Protein AF-A0A401V1X7-F1 (afdb_monomer)

Sequence (46 aa):
MTQPVGHDVPELEFDETVPPRPEEEIADVARSVPDPEGHGGTLPAP

Secondary structure (DSSP, 8-state):
--------PPPPPP-TTSPP-HHHHHHHHHH-S--TT-TT--PPP-

Radius of gyration: 19.07 Å; Cα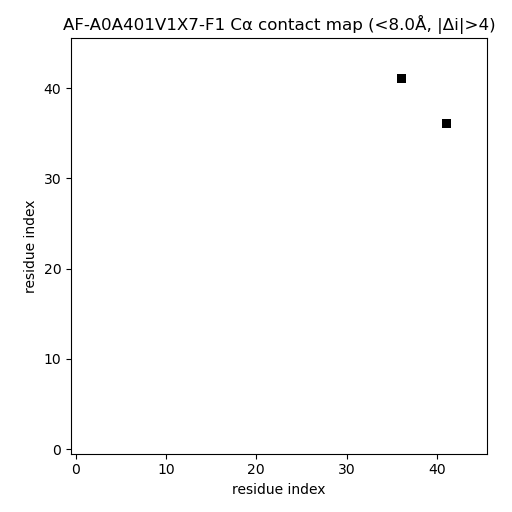 contacts (8 Å, |Δi|>4): 1; chains: 1; bounding box: 43×20×45 Å

pLDDT: mean 78.83, std 10.49, range [39.62, 90.88]

Structure (mmCIF, N/CA/C/O backbone):
data_AF-A0A401V1X7-F1
#
_entry.id   AF-A0A401V1X7-F1
#
loop_
_atom_site.group_PDB
_atom_site.id
_atom_site.type_symbol
_atom_site.label_atom_id
_atom_site.label_alt_id
_atom_site.label_comp_id
_atom_site.label_asym_id
_atom_site.label_entity_id
_atom_site.label_seq_id
_atom_site.pdbx_PDB_ins_code
_atom_site.Cartn_x
_atom_site.Cartn_y
_atom_site.Cartn_z
_atom_site.occupancy
_atom_site.B_iso_or_equiv
_atom_site.auth_seq_id
_atom_site.auth_comp_id
_atom_site.auth_asym_id
_atom_site.auth_atom_id
_atom_site.pdbx_PDB_model_num
ATOM 1 N N . MET A 1 1 ? 33.939 -7.376 -1.348 1.00 39.62 1 MET A N 1
ATOM 2 C CA . MET A 1 1 ? 33.279 -8.205 -0.319 1.00 39.62 1 MET A CA 1
ATOM 3 C C . MET A 1 1 ? 31.885 -7.627 -0.100 1.00 39.62 1 MET A C 1
ATOM 5 O O . MET A 1 1 ? 31.790 -6.601 0.558 1.00 39.62 1 MET A 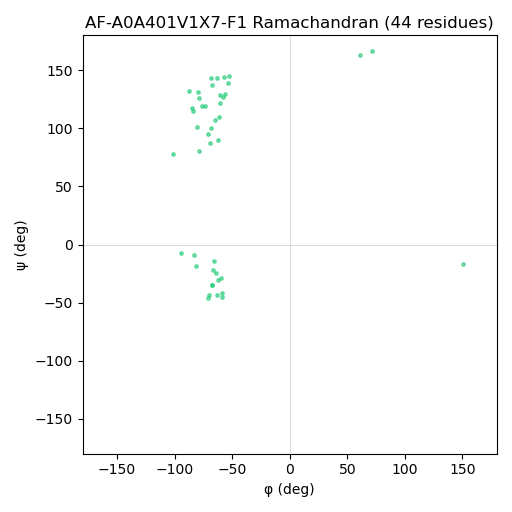O 1
ATOM 9 N N . THR A 1 2 ? 30.834 -8.186 -0.710 1.00 63.12 2 THR A N 1
ATOM 10 C CA . THR A 1 2 ? 29.455 -7.821 -0.334 1.00 63.12 2 THR A CA 1
ATOM 11 C C . THR A 1 2 ? 29.078 -8.695 0.856 1.00 63.12 2 THR A C 1
ATOM 13 O O . THR A 1 2 ? 29.177 -9.919 0.771 1.00 63.12 2 THR A O 1
ATOM 16 N N . GLN A 1 3 ? 28.802 -8.086 2.006 1.00 66.19 3 GLN A N 1
ATOM 17 C CA . GLN A 1 3 ? 28.319 -8.831 3.164 1.00 66.19 3 GLN A CA 1
ATOM 18 C C . GLN A 1 3 ? 26.820 -9.075 2.958 1.00 66.19 3 GLN A C 1
ATOM 20 O O . GLN A 1 3 ? 26.115 -8.120 2.624 1.00 66.19 3 GLN A O 1
ATOM 25 N N . PRO A 1 4 ? 26.310 -10.308 3.136 1.00 64.00 4 PRO A N 1
ATOM 26 C CA . PRO A 1 4 ? 24.878 -10.532 3.185 1.00 64.00 4 PRO A CA 1
ATOM 27 C C . PRO A 1 4 ? 24.397 -9.945 4.508 1.00 64.00 4 PRO A C 1
ATOM 29 O O . PRO A 1 4 ? 24.519 -10.555 5.568 1.00 64.00 4 PRO A O 1
ATOM 32 N N . VAL A 1 5 ? 23.927 -8.708 4.462 1.00 68.25 5 VAL A N 1
ATOM 33 C CA . VAL A 1 5 ? 23.181 -8.127 5.567 1.00 68.25 5 VAL A CA 1
ATOM 34 C C . VAL A 1 5 ? 21.896 -8.943 5.672 1.00 68.25 5 VAL A C 1
ATOM 36 O O . VAL A 1 5 ? 21.049 -8.921 4.782 1.00 68.25 5 VAL A O 1
ATOM 39 N N . GLY A 1 6 ? 21.814 -9.768 6.716 1.00 66.25 6 GLY A N 1
ATOM 40 C CA . GLY A 1 6 ? 20.575 -10.422 7.105 1.00 66.25 6 GLY A CA 1
ATOM 41 C C . GLY A 1 6 ? 19.588 -9.326 7.469 1.00 66.25 6 GLY A C 1
ATOM 42 O O . GLY A 1 6 ? 19.593 -8.837 8.593 1.00 66.25 6 GLY A O 1
ATOM 43 N N . HIS A 1 7 ? 18.836 -8.859 6.479 1.00 65.25 7 HIS A N 1
ATOM 44 C CA . HIS A 1 7 ? 17.810 -7.852 6.658 1.00 65.25 7 HIS A CA 1
ATOM 45 C C . HIS A 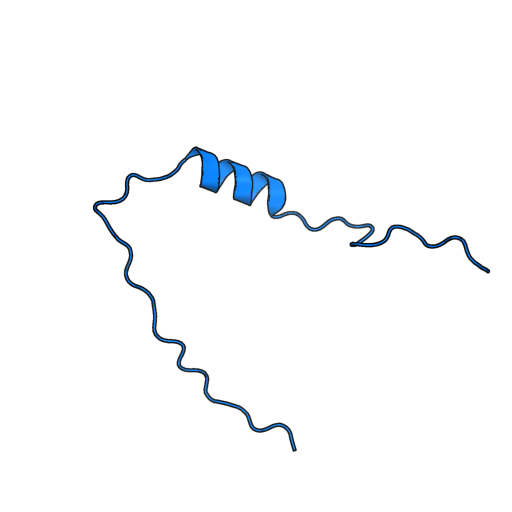1 7 ? 16.577 -8.541 7.227 1.00 65.25 7 HIS A C 1
ATOM 47 O O . HIS A 1 7 ? 15.644 -8.863 6.498 1.00 65.25 7 HIS A O 1
ATOM 53 N N . ASP A 1 8 ? 16.595 -8.777 8.534 1.00 77.62 8 ASP A N 1
ATOM 54 C CA . ASP A 1 8 ? 15.354 -8.889 9.286 1.00 77.62 8 ASP A CA 1
ATOM 55 C C . ASP A 1 8 ? 14.766 -7.471 9.308 1.00 77.62 8 ASP A C 1
ATOM 57 O O . ASP A 1 8 ? 15.163 -6.620 10.106 1.00 77.62 8 ASP A O 1
ATOM 61 N N . VAL A 1 9 ? 13.983 -7.142 8.276 1.00 81.38 9 VAL A N 1
ATOM 62 C CA . VAL A 1 9 ? 13.274 -5.864 8.192 1.00 81.38 9 VAL A CA 1
ATOM 63 C C . VAL A 1 9 ? 12.122 -5.963 9.185 1.00 81.38 9 VAL A C 1
ATOM 65 O O . VAL A 1 9 ? 11.289 -6.851 9.008 1.00 81.38 9 VAL A O 1
ATOM 68 N N . PRO A 1 10 ? 12.050 -5.097 10.211 1.00 83.88 10 PRO A N 1
ATOM 69 C CA . PRO A 1 10 ? 10.912 -5.097 11.116 1.00 83.88 10 PRO A CA 1
ATOM 70 C C . PRO A 1 10 ? 9.623 -4.875 10.323 1.00 83.88 10 PRO A C 1
ATOM 72 O O . PRO A 1 10 ? 9.536 -3.924 9.541 1.00 83.88 10 PRO A O 1
ATOM 75 N N . GLU A 1 11 ? 8.644 -5.759 10.502 1.00 86.62 11 GLU A N 1
ATOM 76 C CA . GLU A 1 11 ? 7.323 -5.588 9.901 1.00 86.62 11 GLU A CA 1
ATOM 77 C C . GLU A 1 11 ? 6.625 -4.381 10.543 1.00 86.62 11 GLU A C 1
ATOM 79 O O . GLU A 1 11 ? 6.701 -4.184 11.756 1.00 86.62 11 GLU A O 1
ATOM 84 N N . LEU A 1 12 ? 5.973 -3.553 9.724 1.00 85.06 12 LEU A N 1
ATOM 85 C CA . LEU A 1 12 ? 5.189 -2.414 10.198 1.00 85.06 12 LEU A CA 1
ATOM 86 C C . LEU A 1 12 ? 3.760 -2.877 10.496 1.00 85.06 12 LEU A C 1
ATOM 88 O O . LEU A 1 12 ? 3.149 -3.533 9.650 1.00 85.06 12 LEU A O 1
ATOM 92 N N . GLU A 1 13 ? 3.209 -2.525 11.660 1.00 85.75 13 GLU A N 1
ATOM 93 C CA . GLU A 1 13 ? 1.820 -2.860 11.970 1.00 85.75 13 GLU A CA 1
ATOM 94 C C . GLU A 1 13 ? 0.839 -2.072 11.091 1.00 85.75 13 GLU A C 1
ATOM 96 O O . GLU A 1 13 ? 1.041 -0.896 10.779 1.00 85.75 13 GLU A O 1
ATOM 101 N N . PHE A 1 14 ? -0.261 -2.722 10.708 1.00 84.75 14 PHE A N 1
ATOM 102 C CA . PHE A 1 14 ? -1.356 -2.052 10.020 1.00 84.75 14 PHE A CA 1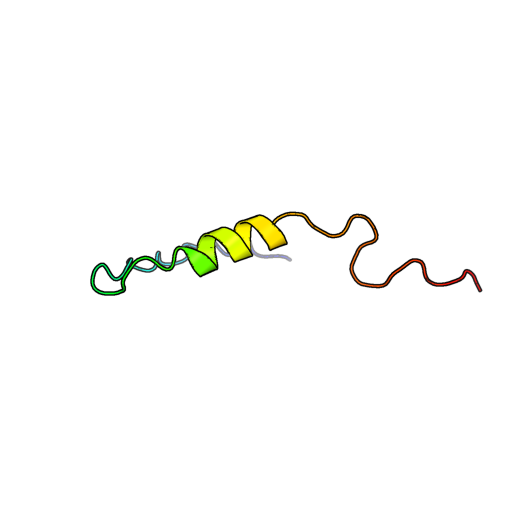
ATOM 103 C C . PHE A 1 14 ? -2.214 -1.275 11.027 1.00 84.75 14 PHE A C 1
ATOM 105 O O . PHE A 1 14 ? -2.707 -1.845 12.000 1.00 84.75 14 PHE A O 1
ATOM 112 N N . ASP A 1 15 ? -2.417 0.020 10.785 1.00 88.19 15 ASP A N 1
ATOM 113 C CA . ASP A 1 15 ? -3.306 0.847 11.601 1.00 88.19 15 ASP A CA 1
ATOM 114 C C . ASP A 1 15 ? -4.769 0.639 11.176 1.00 88.19 15 ASP A C 1
ATOM 116 O O . ASP A 1 15 ? -5.234 1.203 10.188 1.00 88.19 15 ASP A O 1
ATOM 120 N N . GLU A 1 16 ? -5.511 -0.157 11.949 1.00 88.06 16 GLU A N 1
ATOM 121 C CA . GLU A 1 16 ? -6.932 -0.449 11.707 1.00 88.06 16 GLU A CA 1
ATOM 122 C C . GLU A 1 16 ? -7.858 0.774 11.857 1.00 88.06 16 GLU A C 1
ATOM 124 O O . GLU A 1 16 ? -9.019 0.725 11.446 1.00 88.06 16 GLU A O 1
ATOM 129 N N . THR A 1 17 ? -7.383 1.873 12.455 1.00 90.88 17 THR A N 1
ATOM 130 C CA . THR A 1 17 ? -8.164 3.114 12.577 1.00 90.88 17 THR A CA 1
ATOM 131 C C . THR A 1 17 ? -8.118 3.957 11.310 1.00 90.88 17 THR A C 1
ATOM 133 O O . THR A 1 17 ? -8.989 4.808 11.105 1.00 90.88 17 THR A O 1
ATOM 136 N N . VAL A 1 18 ? -7.130 3.709 10.446 1.00 84.94 18 VAL A N 1
ATOM 137 C CA . VAL A 1 18 ? -7.042 4.328 9.131 1.00 84.94 18 VAL A CA 1
ATOM 138 C C . VAL A 1 18 ? -8.058 3.636 8.224 1.00 84.94 18 VAL A C 1
ATOM 140 O O . VAL A 1 18 ? -7.963 2.429 7.995 1.00 84.94 18 VAL A O 1
ATOM 143 N N . PRO A 1 19 ? -9.045 4.373 7.684 1.00 85.00 19 PRO A N 1
ATOM 144 C CA . PRO A 1 19 ? -9.979 3.795 6.736 1.00 85.00 19 PRO A CA 1
ATOM 145 C C . PRO A 1 19 ? -9.223 3.211 5.537 1.00 85.00 19 PRO A C 1
ATOM 147 O O . PRO A 1 19 ? -8.243 3.820 5.090 1.00 85.00 19 PRO A O 1
ATOM 150 N N . PRO A 1 20 ? -9.684 2.081 4.970 1.00 82.19 20 PRO A N 1
ATOM 151 C CA . PRO A 1 20 ? -9.135 1.601 3.712 1.00 82.19 20 PRO A CA 1
ATOM 152 C C . PRO A 1 20 ? -9.215 2.728 2.677 1.00 82.19 20 PRO A C 1
ATOM 154 O O . PRO A 1 20 ? -10.207 3.459 2.630 1.00 82.19 20 PRO A O 1
ATOM 157 N N . ARG A 1 21 ? -8.157 2.883 1.876 1.00 85.25 21 ARG A N 1
ATOM 158 C CA . ARG A 1 21 ? -8.060 3.883 0.805 1.00 85.25 21 ARG A CA 1
ATOM 159 C C . ARG A 1 21 ? -8.328 3.202 -0.537 1.00 85.25 21 ARG A C 1
ATOM 161 O O . ARG A 1 21 ? -7.372 2.888 -1.247 1.00 85.25 21 ARG A O 1
ATOM 168 N N . PRO A 1 22 ? -9.595 2.914 -0.893 1.00 84.19 22 PRO A N 1
ATOM 169 C CA . PRO A 1 22 ? -9.901 2.168 -2.111 1.00 84.19 22 PRO A CA 1
ATOM 170 C C . PRO A 1 22 ? -9.378 2.878 -3.366 1.00 84.19 22 PRO A C 1
ATOM 172 O O . PRO A 1 22 ? -9.029 2.226 -4.343 1.00 84.19 22 PRO A O 1
ATOM 175 N N . GLU A 1 23 ? -9.269 4.208 -3.348 1.00 89.12 23 GLU A N 1
ATOM 176 C CA . GLU A 1 23 ? -8.719 4.995 -4.452 1.00 89.12 23 GLU A CA 1
ATOM 177 C C . GLU A 1 23 ? -7.218 4.741 -4.645 1.00 89.12 23 GLU A C 1
ATOM 179 O O . GLU A 1 23 ? -6.735 4.746 -5.776 1.00 89.12 23 GLU A O 1
ATOM 184 N N . GLU A 1 24 ? -6.485 4.516 -3.550 1.00 86.12 24 GLU A N 1
ATOM 185 C CA . GLU A 1 24 ? -5.052 4.220 -3.572 1.00 86.12 24 GLU A CA 1
ATOM 186 C C . GLU A 1 24 ? -4.792 2.824 -4.134 1.00 86.12 24 GLU A C 1
ATOM 188 O O . GLU A 1 24 ? -3.987 2.702 -5.052 1.00 86.12 24 GLU A O 1
ATOM 193 N N . GLU A 1 25 ? -5.542 1.807 -3.696 1.00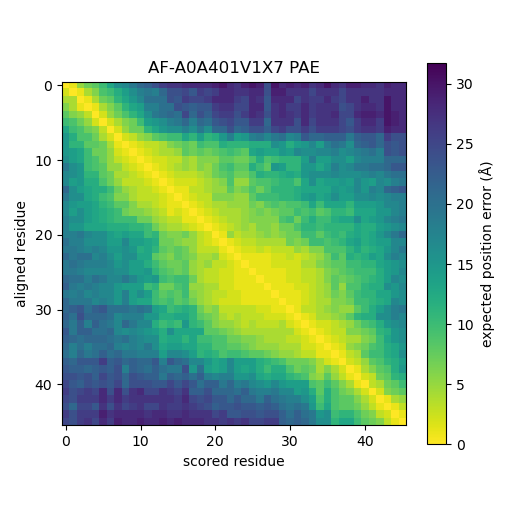 87.06 25 GLU A N 1
ATOM 194 C CA . GLU A 1 25 ? -5.416 0.452 -4.252 1.00 87.06 25 GLU A CA 1
ATOM 195 C C . GLU A 1 25 ? -5.682 0.429 -5.765 1.00 87.06 25 GLU A C 1
ATOM 197 O O . GLU A 1 25 ? -4.942 -0.190 -6.531 1.00 87.06 25 GLU A O 1
ATOM 202 N N . ILE A 1 26 ? -6.702 1.162 -6.227 1.00 87.94 26 ILE A N 1
ATOM 203 C CA . ILE A 1 26 ? -6.990 1.305 -7.661 1.00 87.94 26 ILE A CA 1
ATOM 204 C C . ILE A 1 26 ? -5.825 2.000 -8.378 1.00 87.94 26 ILE A C 1
ATOM 206 O O . ILE A 1 26 ? -5.430 1.588 -9.473 1.00 87.94 26 ILE A O 1
ATOM 210 N N . ALA A 1 27 ? -5.272 3.057 -7.783 1.00 87.94 27 ALA A N 1
ATOM 211 C CA . ALA A 1 27 ? -4.166 3.800 -8.369 1.00 87.94 27 ALA A CA 1
ATOM 212 C C . ALA A 1 27 ? -2.867 2.978 -8.420 1.00 87.94 27 ALA A C 1
ATOM 214 O O . ALA A 1 27 ? -2.110 3.098 -9.383 1.00 87.94 27 ALA A O 1
ATOM 215 N N . ASP A 1 28 ? -2.620 2.122 -7.434 1.00 87.25 28 ASP A N 1
ATOM 216 C CA . ASP A 1 28 ? -1.469 1.223 -7.401 1.00 87.25 28 ASP A CA 1
ATOM 217 C C . ASP A 1 28 ? -1.593 0.124 -8.449 1.00 87.25 28 ASP A C 1
ATOM 219 O O . ASP A 1 28 ? -0.648 -0.099 -9.203 1.00 87.25 28 ASP A O 1
ATOM 223 N N . VAL A 1 29 ? -2.775 -0.481 -8.606 1.00 88.44 29 VAL A N 1
ATOM 224 C CA . VAL A 1 29 ? -3.043 -1.417 -9.710 1.00 88.44 29 VAL A CA 1
ATOM 225 C C . VAL A 1 29 ? -2.826 -0.734 -11.061 1.00 88.44 29 VAL A C 1
ATOM 227 O O . VAL A 1 29 ? -2.146 -1.291 -11.924 1.00 88.44 29 VAL A O 1
ATOM 230 N N . ALA A 1 30 ? -3.326 0.491 -11.237 1.00 87.81 30 ALA A N 1
ATOM 231 C CA . ALA A 1 30 ? -3.148 1.252 -12.472 1.00 87.81 30 ALA A CA 1
ATOM 232 C C . ALA A 1 30 ? -1.673 1.572 -12.781 1.00 87.81 30 ALA A C 1
ATOM 234 O O . ALA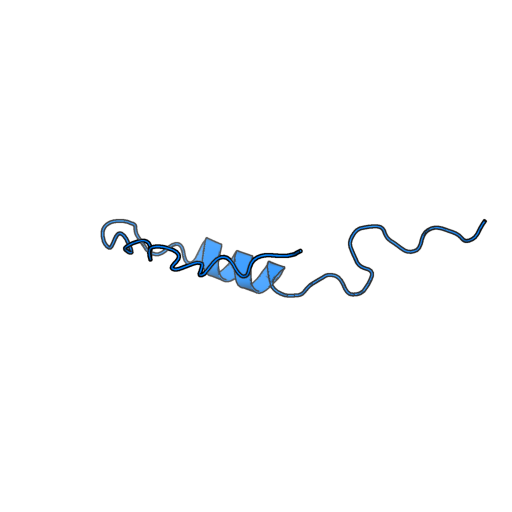 A 1 30 ? -1.303 1.658 -13.950 1.00 87.81 30 ALA A O 1
ATOM 235 N N . ARG A 1 31 ? -0.829 1.726 -11.752 1.00 84.50 31 ARG A N 1
ATOM 236 C CA . ARG A 1 31 ? 0.618 1.974 -11.884 1.00 84.50 31 ARG A CA 1
ATOM 237 C C . ARG A 1 31 ? 1.480 0.708 -11.820 1.00 84.50 31 ARG A C 1
ATOM 239 O O . ARG A 1 31 ? 2.682 0.797 -12.043 1.00 84.50 31 ARG A O 1
ATOM 246 N N . SER A 1 32 ? 0.897 -0.451 -11.510 1.00 88.94 32 SER A N 1
ATOM 247 C CA . SER A 1 32 ? 1.637 -1.697 -11.253 1.00 88.94 32 SER A CA 1
ATOM 248 C C . SER A 1 32 ? 2.357 -2.248 -12.482 1.00 88.94 32 SER A C 1
ATOM 250 O O . SER A 1 32 ? 3.315 -3.007 -12.341 1.00 88.94 32 SER A O 1
ATOM 252 N N . VAL A 1 33 ? 1.911 -1.863 -13.681 1.00 87.25 33 VAL A N 1
ATOM 253 C CA . VAL A 1 33 ? 2.530 -2.264 -14.943 1.00 87.25 33 VAL A CA 1
ATOM 254 C C . VAL A 1 33 ? 3.703 -1.326 -15.233 1.00 87.25 33 VAL A C 1
ATOM 256 O O . VAL A 1 33 ? 3.480 -0.135 -15.469 1.00 87.25 33 VAL A O 1
ATOM 259 N N . PRO A 1 34 ? 4.950 -1.834 -15.242 1.00 80.38 34 PRO A N 1
ATOM 260 C CA . PRO A 1 34 ? 6.100 -1.042 -15.649 1.00 80.38 34 PRO A CA 1
ATOM 261 C C . PRO A 1 34 ? 5.956 -0.628 -17.113 1.00 80.38 34 PRO A C 1
ATOM 263 O O . PRO A 1 34 ? 5.492 -1.415 -17.940 1.00 80.38 34 PRO A O 1
ATOM 266 N N . ASP A 1 35 ? 6.397 0.582 -17.441 1.00 81.81 35 ASP A N 1
ATOM 267 C CA . ASP A 1 35 ? 6.470 1.027 -18.831 1.00 81.81 35 ASP A CA 1
ATOM 268 C C . ASP A 1 35 ? 7.417 0.110 -19.636 1.00 81.81 35 ASP A C 1
ATOM 270 O O . ASP A 1 35 ? 8.590 -0.010 -19.261 1.00 81.81 35 ASP A O 1
ATOM 274 N N . PRO A 1 36 ? 6.956 -0.551 -20.717 1.00 81.00 36 PRO A N 1
ATOM 275 C CA . PRO A 1 36 ? 7.793 -1.455 -21.505 1.00 81.00 36 PRO A CA 1
ATOM 276 C C . PRO A 1 36 ? 8.965 -0.750 -22.196 1.00 81.00 36 PRO A C 1
ATOM 278 O O . PRO A 1 36 ? 9.973 -1.395 -22.481 1.00 81.00 36 PRO A O 1
ATOM 281 N N . GLU A 1 37 ? 8.857 0.555 -22.453 1.00 85.81 37 GLU A N 1
ATOM 282 C CA . GLU A 1 37 ? 9.943 1.361 -23.025 1.00 85.81 37 GLU A CA 1
ATOM 283 C C . GLU A 1 37 ? 10.944 1.848 -21.960 1.00 85.81 37 GLU A C 1
ATOM 285 O O . GLU A 1 37 ? 12.031 2.326 -22.294 1.00 85.81 37 GLU A O 1
ATOM 290 N N . GLY A 1 38 ? 10.623 1.649 -20.678 1.00 77.31 38 GLY A N 1
ATOM 291 C CA . GLY A 1 38 ? 11.422 2.066 -19.538 1.00 77.31 38 GLY A CA 1
ATOM 292 C C . GLY A 1 38 ? 11.422 3.581 -19.305 1.00 77.31 38 GLY A C 1
ATOM 293 O O . GLY A 1 38 ? 11.072 4.400 -20.151 1.00 77.31 38 GLY A O 1
ATOM 294 N N . HIS A 1 39 ? 11.893 3.989 -18.125 1.00 73.31 39 HIS A N 1
ATOM 295 C CA . HIS A 1 39 ? 12.112 5.407 -17.838 1.00 73.31 39 HIS A CA 1
ATOM 296 C C . HI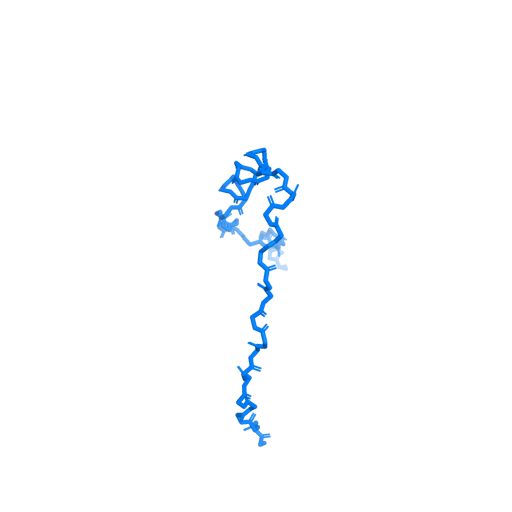S A 1 39 ? 13.268 5.945 -18.695 1.00 73.31 39 HIS A C 1
ATOM 298 O O . HIS A 1 39 ? 14.436 5.749 -18.363 1.00 73.31 39 HIS A O 1
ATOM 304 N N . GLY A 1 40 ? 12.946 6.631 -19.793 1.00 70.31 40 G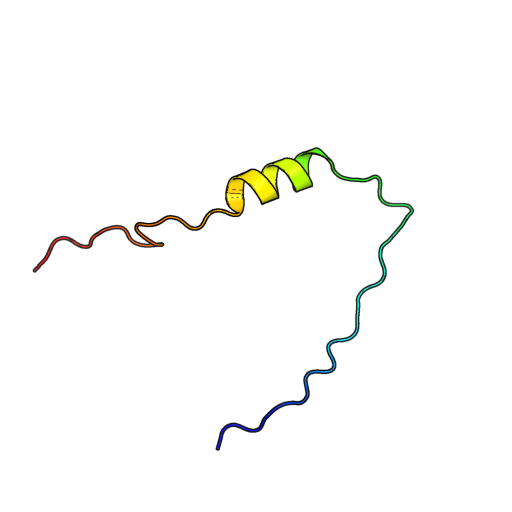LY A N 1
ATOM 305 C CA . GLY A 1 40 ? 13.937 7.323 -20.623 1.00 70.31 40 GLY A CA 1
ATOM 306 C C . GLY A 1 40 ? 13.593 7.441 -22.104 1.00 70.31 40 GLY A C 1
ATOM 307 O O . GLY A 1 40 ? 14.186 8.288 -22.768 1.00 70.31 40 GLY A O 1
ATOM 308 N N . GLY A 1 41 ? 12.639 6.650 -22.611 1.00 71.00 41 GLY A N 1
ATOM 309 C CA . GLY A 1 41 ? 12.366 6.556 -24.045 1.00 71.00 41 GLY A CA 1
ATOM 310 C C . GLY A 1 41 ? 13.578 6.050 -24.839 1.00 71.00 41 GLY A C 1
ATOM 311 O O . GLY A 1 41 ? 14.718 6.040 -24.368 1.00 71.00 41 GLY A O 1
ATOM 312 N N . THR A 1 42 ? 13.355 5.607 -26.077 1.00 69.94 42 THR A N 1
ATOM 313 C CA . THR A 1 42 ? 14.475 5.311 -26.976 1.00 69.94 42 THR A CA 1
ATOM 314 C C . THR A 1 42 ? 15.269 6.606 -27.200 1.00 69.94 42 THR A C 1
ATOM 316 O O . THR A 1 42 ? 14.774 7.567 -27.791 1.00 69.94 42 THR A O 1
ATOM 319 N N . LEU A 1 43 ? 16.489 6.690 -26.658 1.00 67.94 43 LEU A N 1
ATOM 320 C CA . LEU A 1 43 ? 17.405 7.761 -27.039 1.00 67.94 43 LEU A CA 1
ATOM 321 C C . LEU A 1 43 ? 17.647 7.611 -28.548 1.00 67.94 43 LEU A C 1
ATOM 323 O O . LEU A 1 43 ? 17.982 6.501 -28.977 1.00 67.94 43 LEU A O 1
ATOM 327 N N . PRO A 1 44 ? 17.483 8.668 -29.368 1.00 68.88 44 PRO A N 1
ATOM 328 C CA . PRO A 1 44 ? 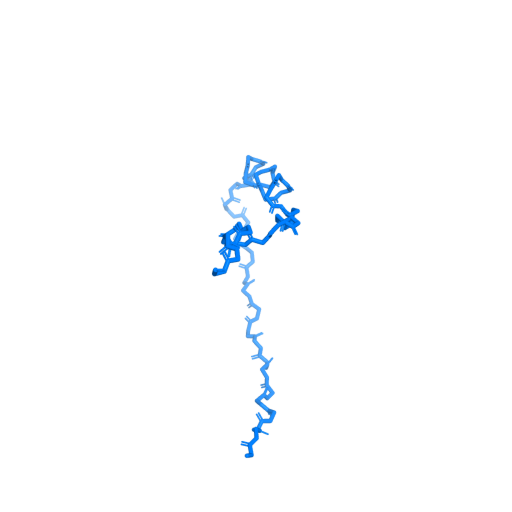17.869 8.576 -30.767 1.00 68.88 44 PRO A CA 1
ATOM 329 C C . PRO A 1 44 ? 19.345 8.168 -30.827 1.00 68.88 44 PRO A C 1
ATOM 331 O O . PRO A 1 44 ? 20.179 8.733 -30.115 1.00 68.88 44 PRO A O 1
ATOM 334 N N . ALA A 1 45 ? 19.642 7.138 -31.625 1.00 64.00 45 ALA A N 1
ATOM 335 C CA . ALA A 1 45 ? 21.007 6.678 -31.858 1.00 64.00 45 ALA A CA 1
ATOM 336 C C . ALA A 1 45 ? 21.901 7.859 -32.301 1.00 64.00 45 ALA A C 1
ATOM 338 O O . ALA A 1 45 ? 21.391 8.753 -32.984 1.00 64.00 45 ALA A O 1
ATOM 339 N N . PRO A 1 46 ? 23.187 7.882 -31.892 1.00 65.88 46 PRO A N 1
ATOM 340 C CA . PRO A 1 46 ? 24.104 8.983 -32.190 1.00 65.88 46 PRO A CA 1
ATOM 341 C C . PRO A 1 46 ? 24.292 9.226 -33.691 1.00 65.88 46 PRO A C 1
ATOM 343 O O . PRO A 1 46 ? 24.259 8.240 -34.466 1.00 65.88 46 PRO A O 1
#

Organism: NCBI:txid2071633

Solvent-accessible surface area (backbone atoms only — not comparable to full-atom values): 3420 Å² total; per-residue (Å²): 135,87,76,85,73,82,74,81,69,81,81,78,83,82,65,84,85,56,74,85,56,68,70,53,58,53,50,47,61,73,58,64,66,74,65,92,72,47,98,76,55,86,71,79,78,133

Foldseek 3Di:
DDDPPPPPPDDDDDDPVDPDDVVVVVVCVVVVDADPCHPPHPDPDD

Mean predicted aligned error: 13.15 Å